Protein AF-X0TS48-F1 (afdb_monomer_lite)

pLDDT: mean 94.6, std 4.71, range [73.19, 98.44]

Secondary structure (DSSP, 8-state):
-TT-GGGHHHHHHHHHHHHHHHHGGGSSS-HHHHHHHHHHHHHTHHHHHHHHHHHHHHHHTT--S--TTHHHHHHHHHHHHHHHT--HHHHHHHH-

Foldseek 3Di:
DCPPPVNVLVVVLVVLVVVLVVCLVVDPDHSVVSNVVSVVVSVCSVVVVVVVVQVVLCVLQVHPDRDPCSVVVSVVVVVVCVVVVNDPVVVSVVND

Structure (mmCIF, N/CA/C/O backbone):
data_AF-X0TS48-F1
#
_entry.id   AF-X0TS48-F1
#
loop_
_atom_site.group_PDB
_atom_site.id
_atom_site.type_symbol
_atom_site.label_atom_id
_atom_site.label_alt_id
_atom_site.label_comp_id
_atom_site.label_asym_id
_atom_site.label_entity_id
_atom_site.label_seq_id
_atom_site.pdbx_PDB_ins_code
_atom_site.Cartn_x
_atom_site.Cartn_y
_atom_site.Cartn_z
_atom_site.occupancy
_atom_site.B_iso_or_equiv
_atom_site.auth_seq_id
_atom_site.auth_comp_id
_atom_site.auth_asym_id
_atom_site.auth_atom_id
_atom_site.pdbx_PDB_model_num
ATOM 1 N N . GLY A 1 1 ? 11.225 -6.741 11.161 1.00 91.06 1 GLY A N 1
ATOM 2 C CA . GLY A 1 1 ? 11.814 -7.721 10.216 1.00 91.06 1 GLY A CA 1
ATOM 3 C C . GLY A 1 1 ? 11.644 -7.251 8.778 1.00 91.06 1 GLY A C 1
ATOM 4 O O . GLY A 1 1 ? 10.772 -6.423 8.540 1.00 91.06 1 GLY A O 1
ATOM 5 N N . ARG A 1 2 ? 12.440 -7.762 7.821 1.00 91.62 2 ARG A N 1
ATOM 6 C CA . ARG A 1 2 ? 12.416 -7.328 6.401 1.00 91.62 2 ARG A CA 1
ATOM 7 C C . ARG A 1 2 ? 11.011 -7.344 5.787 1.00 91.62 2 ARG A C 1
ATOM 9 O O . ARG A 1 2 ? 10.644 -6.392 5.119 1.00 91.62 2 ARG A O 1
ATOM 16 N N . TYR A 1 3 ? 10.223 -8.375 6.081 1.00 96.38 3 TYR A N 1
ATOM 17 C CA . TYR A 1 3 ? 8.866 -8.561 5.552 1.00 96.38 3 TYR A CA 1
ATOM 18 C C . TYR A 1 3 ? 7.761 -8.281 6.586 1.00 96.38 3 TYR A C 1
ATOM 20 O O . TYR A 1 3 ? 6.680 -8.857 6.517 1.00 96.38 3 TYR A O 1
ATOM 28 N N . ALA A 1 4 ? 8.033 -7.422 7.576 1.00 96.62 4 ALA A N 1
ATOM 29 C CA . ALA A 1 4 ? 6.996 -6.946 8.494 1.00 96.62 4 ALA A CA 1
ATOM 30 C C . ALA A 1 4 ? 5.914 -6.162 7.732 1.00 96.62 4 ALA A C 1
ATOM 32 O O . ALA A 1 4 ? 6.221 -5.556 6.709 1.00 96.62 4 ALA A O 1
ATOM 33 N N . PHE A 1 5 ? 4.684 -6.135 8.256 1.00 93.56 5 PHE A N 1
ATOM 34 C CA . PHE A 1 5 ? 3.525 -5.492 7.621 1.00 93.56 5 PHE A CA 1
ATOM 35 C C . PHE A 1 5 ? 3.826 -4.073 7.108 1.00 93.56 5 PHE A C 1
ATOM 37 O O . PHE A 1 5 ? 3.711 -3.816 5.913 1.00 93.56 5 PHE A O 1
ATOM 44 N N . GLN A 1 6 ? 4.356 -3.202 7.973 1.00 93.56 6 GLN A N 1
ATOM 45 C CA . GLN A 1 6 ? 4.733 -1.824 7.621 1.00 93.56 6 GLN A CA 1
ATOM 46 C C . GLN A 1 6 ? 5.796 -1.707 6.509 1.00 93.56 6 GLN A C 1
ATOM 48 O O . GLN A 1 6 ? 5.868 -0.693 5.826 1.00 93.56 6 GLN A O 1
ATOM 53 N N . ASN A 1 7 ? 6.614 -2.744 6.296 1.00 96.38 7 ASN A N 1
ATOM 54 C CA . ASN A 1 7 ? 7.689 -2.738 5.299 1.00 96.38 7 ASN A CA 1
ATOM 55 C C . ASN A 1 7 ? 7.239 -3.257 3.929 1.00 96.38 7 ASN A C 1
ATOM 57 O O . ASN A 1 7 ? 7.969 -3.104 2.948 1.00 96.38 7 ASN A O 1
ATOM 61 N N . GLN A 1 8 ? 6.063 -3.885 3.836 1.00 97.62 8 GLN A N 1
ATOM 62 C CA . GLN A 1 8 ? 5.578 -4.486 2.593 1.00 97.62 8 GLN A CA 1
ATOM 63 C C . GLN A 1 8 ? 5.503 -3.498 1.412 1.00 97.62 8 GLN A C 1
ATOM 65 O O . GLN A 1 8 ? 5.904 -3.899 0.315 1.00 97.62 8 GLN A O 1
ATOM 70 N N . PRO A 1 9 ? 5.093 -2.220 1.576 1.00 97.12 9 PRO A N 1
ATOM 71 C CA . PRO A 1 9 ? 5.056 -1.266 0.463 1.00 97.12 9 PRO A CA 1
ATOM 72 C C . PRO A 1 9 ? 6.449 -0.975 -0.109 1.00 97.12 9 PRO A C 1
ATOM 74 O O . PRO A 1 9 ? 6.662 -1.087 -1.315 1.00 97.12 9 PRO A O 1
ATOM 77 N N . SER A 1 10 ? 7.429 -0.706 0.759 1.00 96.19 10 SER A N 1
ATOM 78 C CA . SER A 1 10 ? 8.820 -0.464 0.349 1.00 96.19 10 SER A CA 1
ATOM 79 C C . SER A 1 10 ? 9.434 -1.693 -0.332 1.00 96.19 10 SER A C 1
ATOM 81 O O . SER A 1 10 ? 10.061 -1.586 -1.386 1.00 96.19 10 SER A O 1
ATOM 83 N N . ILE A 1 11 ? 9.193 -2.887 0.220 1.00 98.00 11 ILE A N 1
ATOM 84 C CA . ILE A 1 11 ? 9.648 -4.146 -0.381 1.00 98.00 11 ILE A CA 1
ATOM 85 C C . ILE A 1 11 ? 8.991 -4.384 -1.746 1.00 98.00 11 ILE A C 1
ATOM 87 O O . ILE A 1 11 ? 9.651 -4.874 -2.661 1.00 98.00 11 ILE A O 1
ATOM 91 N N . THR A 1 12 ? 7.719 -4.018 -1.909 1.00 98.00 12 THR A N 1
ATOM 92 C CA . THR A 1 12 ? 7.017 -4.119 -3.195 1.00 98.00 12 THR A CA 1
ATOM 93 C C . THR A 1 12 ? 7.672 -3.226 -4.242 1.00 98.00 12 THR A C 1
ATOM 95 O O . THR A 1 12 ? 7.993 -3.713 -5.324 1.00 98.00 12 THR A O 1
ATOM 98 N N . GLN A 1 13 ? 7.961 -1.962 -3.918 1.00 97.88 13 GLN A N 1
ATOM 99 C CA . GLN A 1 13 ? 8.672 -1.061 -4.830 1.00 97.88 13 GLN A CA 1
ATOM 100 C C . GLN A 1 13 ? 10.058 -1.603 -5.202 1.00 97.88 13 GLN A C 1
ATOM 102 O O . GLN A 1 13 ? 10.442 -1.591 -6.370 1.00 97.88 13 GLN A O 1
ATOM 107 N N . TRP A 1 14 ? 10.789 -2.146 -4.224 1.00 97.81 14 TRP A N 1
ATOM 108 C CA . TRP A 1 14 ? 12.094 -2.758 -4.463 1.00 97.81 14 TRP A CA 1
ATOM 109 C C . TRP A 1 14 ? 12.001 -3.964 -5.412 1.00 97.81 14 TRP A C 1
ATOM 111 O O . TRP A 1 14 ? 12.789 -4.082 -6.350 1.00 97.81 14 TRP A O 1
ATOM 121 N N . ASN A 1 15 ? 11.007 -4.836 -5.223 1.00 98.38 15 ASN A N 1
ATOM 122 C CA . ASN A 1 15 ? 10.763 -5.973 -6.113 1.00 98.38 15 ASN A CA 1
ATOM 123 C C . ASN A 1 15 ? 10.387 -5.518 -7.533 1.00 98.38 15 ASN A C 1
ATOM 125 O O . ASN A 1 15 ? 10.852 -6.113 -8.504 1.00 98.38 15 ASN A O 1
ATOM 129 N N . LEU A 1 16 ? 9.591 -4.453 -7.667 1.00 98.31 16 LEU A N 1
ATOM 130 C CA . LEU A 1 16 ? 9.254 -3.868 -8.969 1.00 98.31 16 LEU A CA 1
ATOM 131 C C . LEU A 1 16 ? 10.494 -3.313 -9.680 1.00 98.31 16 LEU A C 1
ATOM 133 O O . LEU A 1 16 ? 10.615 -3.485 -10.889 1.00 98.31 16 LEU A O 1
ATOM 137 N N . ALA A 1 17 ? 11.444 -2.726 -8.949 1.00 98.00 17 ALA A N 1
ATOM 138 C CA . ALA A 1 17 ? 12.715 -2.289 -9.524 1.00 98.00 17 ALA A CA 1
ATOM 139 C C . ALA A 1 17 ? 13.554 -3.471 -10.041 1.00 98.00 17 ALA A C 1
ATOM 141 O O . ALA A 1 17 ? 14.084 -3.413 -11.147 1.00 98.00 17 ALA A O 1
ATOM 142 N N . ARG A 1 18 ? 13.622 -4.581 -9.290 1.00 98.31 18 ARG A N 1
ATOM 143 C CA . ARG A 1 18 ? 14.283 -5.816 -9.761 1.00 98.31 18 ARG A CA 1
ATOM 144 C C . ARG A 1 18 ? 13.615 -6.402 -11.006 1.00 98.31 18 ARG A C 1
ATOM 146 O O . ARG A 1 18 ? 14.305 -6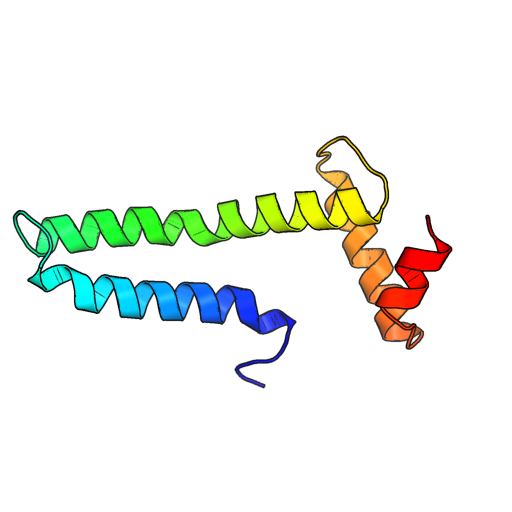.912 -11.884 1.00 98.31 18 ARG A O 1
ATOM 153 N N . LEU A 1 19 ? 12.286 -6.331 -11.088 1.00 98.00 19 LEU A N 1
ATOM 154 C CA . LEU A 1 19 ? 11.551 -6.728 -12.288 1.00 98.00 19 LEU A CA 1
ATOM 155 C C . LEU A 1 19 ? 11.876 -5.800 -13.464 1.00 98.00 19 LEU A C 1
ATOM 157 O O . LEU A 1 19 ? 12.182 -6.283 -14.543 1.00 98.00 19 LEU A O 1
ATOM 161 N N . ALA A 1 20 ? 11.860 -4.484 -13.264 1.00 97.56 20 ALA A N 1
ATOM 162 C CA . ALA A 1 20 ? 12.190 -3.524 -14.312 1.00 97.56 20 ALA A CA 1
ATOM 163 C C . ALA A 1 20 ? 13.590 -3.763 -14.902 1.00 97.56 20 ALA A C 1
ATOM 165 O O . ALA A 1 20 ? 13.746 -3.771 -16.119 1.00 97.56 20 ALA A O 1
ATOM 166 N N . GLU A 1 21 ? 14.585 -4.042 -14.057 1.00 96.75 21 GLU A N 1
ATOM 167 C CA . GLU A 1 21 ? 15.951 -4.373 -14.485 1.00 96.75 21 GLU A CA 1
ATOM 168 C C . GLU A 1 21 ? 16.005 -5.580 -15.426 1.00 96.75 21 GLU A C 1
ATOM 170 O O . GLU A 1 21 ? 16.711 -5.541 -16.435 1.00 96.75 21 GLU A O 1
ATOM 175 N N . SER A 1 22 ? 15.240 -6.640 -15.142 1.00 97.06 22 SER A N 1
ATOM 176 C CA . SER A 1 22 ? 15.220 -7.833 -15.998 1.00 97.06 22 SER A CA 1
ATOM 177 C C . SER A 1 22 ? 14.519 -7.591 -17.338 1.00 97.06 22 SER A C 1
ATOM 179 O O . SER A 1 22 ? 14.817 -8.271 -18.320 1.00 97.06 22 SER A O 1
ATOM 181 N N . LEU A 1 23 ? 13.632 -6.594 -17.403 1.00 97.00 23 LEU A N 1
ATOM 182 C CA . LEU A 1 23 ? 12.896 -6.226 -18.610 1.00 97.00 23 LEU A CA 1
ATOM 183 C C . LEU A 1 23 ? 13.695 -5.322 -19.560 1.00 97.00 23 LEU A C 1
ATOM 185 O O . LEU A 1 23 ? 13.334 -5.229 -20.732 1.00 97.00 23 LEU A O 1
ATOM 189 N N . VAL A 1 24 ? 14.787 -4.691 -19.106 1.00 96.88 24 VAL A N 1
ATOM 190 C CA . VAL A 1 24 ? 15.582 -3.749 -19.925 1.00 96.88 24 VAL A CA 1
ATOM 191 C C . VAL A 1 24 ? 16.072 -4.394 -21.223 1.00 96.88 24 VAL A C 1
ATOM 193 O O . VAL A 1 24 ? 16.002 -3.775 -22.279 1.00 96.88 24 VAL A O 1
ATOM 196 N N . GLN A 1 25 ? 16.530 -5.647 -21.170 1.00 93.75 25 GLN A N 1
ATOM 197 C CA . GLN A 1 25 ? 17.124 -6.331 -22.328 1.00 93.75 25 GLN A CA 1
ATOM 198 C C . GLN A 1 25 ? 16.109 -6.723 -23.410 1.00 93.75 25 GLN A C 1
ATOM 200 O O . GLN A 1 25 ? 16.495 -6.989 -24.544 1.00 93.75 25 GLN A O 1
ATOM 205 N N . ILE A 1 26 ? 14.821 -6.786 -23.062 1.00 95.62 26 ILE A N 1
ATOM 206 C CA . ILE A 1 26 ? 13.743 -7.161 -23.990 1.00 95.62 26 ILE A CA 1
ATOM 207 C C . ILE A 1 26 ? 12.853 -5.973 -24.363 1.00 95.62 26 ILE A C 1
ATOM 209 O O . ILE A 1 26 ? 11.937 -6.117 -25.173 1.00 95.62 26 ILE A O 1
ATOM 213 N N . ALA A 1 27 ? 13.093 -4.806 -23.763 1.00 93.88 27 ALA A N 1
ATOM 214 C CA . ALA A 1 27 ? 12.362 -3.594 -24.072 1.00 93.88 27 ALA A CA 1
ATOM 215 C C . ALA A 1 27 ? 12.716 -3.104 -25.490 1.00 93.88 27 ALA A C 1
ATOM 217 O O . ALA A 1 27 ? 13.881 -3.137 -25.887 1.00 93.88 27 ALA A O 1
ATOM 218 N N . PRO A 1 28 ? 11.733 -2.636 -26.277 1.00 91.38 28 PRO A N 1
ATOM 219 C CA . PRO A 1 28 ? 12.000 -2.103 -27.606 1.00 91.38 28 PRO A CA 1
ATOM 220 C C . PRO A 1 28 ? 12.759 -0.768 -27.526 1.00 91.38 28 PRO A C 1
ATOM 222 O O . PRO A 1 28 ? 12.376 0.120 -26.763 1.00 91.38 28 PRO A O 1
ATOM 225 N N . GLY A 1 29 ? 13.773 -0.593 -28.378 1.00 91.56 29 GLY A N 1
ATOM 226 C CA . GLY A 1 29 ? 14.575 0.636 -28.466 1.00 91.56 29 GLY A CA 1
ATOM 227 C C . GLY A 1 29 ? 15.951 0.513 -27.807 1.00 91.56 29 GLY A C 1
ATOM 228 O O . GLY A 1 29 ? 16.482 -0.588 -27.677 1.00 91.56 29 GLY A O 1
ATOM 229 N N . ASN A 1 30 ? 16.550 1.649 -27.436 1.00 92.44 30 ASN A N 1
ATOM 230 C CA . ASN A 1 30 ? 17.813 1.674 -26.697 1.00 92.44 30 ASN A CA 1
ATOM 231 C C . ASN A 1 30 ? 17.561 1.257 -25.227 1.00 92.44 30 ASN A C 1
ATOM 233 O O . ASN A 1 30 ? 16.653 1.809 -24.597 1.00 92.44 30 ASN A O 1
ATOM 237 N N . PRO A 1 31 ? 18.355 0.330 -24.654 1.00 92.62 31 PRO A N 1
ATOM 238 C CA . PRO A 1 31 ? 18.328 0.005 -23.228 1.00 92.62 31 PRO A CA 1
ATOM 239 C C . PRO A 1 31 ? 18.330 1.217 -22.285 1.00 92.62 31 PRO A C 1
ATOM 241 O O . PRO A 1 31 ? 17.627 1.202 -21.279 1.00 92.62 31 PRO A O 1
ATOM 244 N N . GLU A 1 32 ? 19.074 2.276 -22.603 1.00 93.44 32 GLU A N 1
ATOM 245 C CA . GLU A 1 32 ? 19.147 3.496 -21.784 1.00 93.44 32 GLU A CA 1
ATOM 246 C C . GLU A 1 32 ? 17.791 4.217 -21.715 1.00 93.44 32 GLU A C 1
ATOM 248 O O . GLU A 1 32 ? 17.353 4.617 -20.633 1.00 93.44 32 GLU A O 1
ATOM 253 N N . ASP A 1 33 ? 17.073 4.289 -22.841 1.00 94.94 33 ASP A N 1
ATOM 254 C CA . ASP A 1 33 ? 15.722 4.858 -22.899 1.00 94.94 33 ASP A CA 1
ATOM 255 C C . ASP A 1 33 ? 14.731 4.015 -22.083 1.00 94.94 33 ASP A C 1
ATOM 257 O O . ASP A 1 33 ? 13.811 4.546 -21.455 1.00 94.94 33 ASP A O 1
ATOM 261 N N . ALA A 1 34 ? 14.899 2.687 -22.091 1.00 95.94 34 ALA A N 1
ATOM 262 C CA . ALA A 1 34 ? 14.065 1.775 -21.314 1.00 95.94 34 ALA A CA 1
ATOM 263 C C . ALA A 1 34 ? 14.283 1.954 -19.806 1.00 95.94 34 ALA A C 1
ATOM 265 O O . ALA A 1 34 ? 13.306 2.001 -19.057 1.00 95.94 34 ALA A O 1
ATOM 266 N N . VAL A 1 35 ? 15.537 2.119 -19.364 1.00 96.88 35 VAL A N 1
ATOM 267 C CA . VAL A 1 35 ? 15.852 2.424 -17.958 1.00 96.88 35 VAL A CA 1
ATOM 268 C C . VAL A 1 35 ? 15.164 3.715 -17.528 1.00 96.88 35 VAL A C 1
ATOM 270 O O . VAL A 1 35 ? 14.472 3.704 -16.512 1.00 96.88 35 VAL A O 1
ATOM 273 N N . GLY A 1 36 ? 15.290 4.794 -18.310 1.00 96.69 36 GLY A N 1
ATOM 274 C CA . GLY A 1 36 ? 14.644 6.076 -18.005 1.00 96.69 36 GLY A CA 1
ATOM 275 C C . GLY A 1 36 ? 13.132 5.936 -17.808 1.00 96.69 36 GLY A C 1
ATOM 276 O O . GLY A 1 36 ? 12.604 6.296 -16.758 1.00 96.69 36 GLY A O 1
ATOM 277 N N . LYS A 1 37 ? 12.444 5.294 -18.761 1.00 96.69 37 LYS A N 1
ATOM 278 C CA . LYS A 1 37 ? 10.993 5.045 -18.681 1.00 96.69 37 LYS A CA 1
ATOM 279 C C . LYS A 1 37 ? 10.599 4.206 -17.468 1.00 96.69 37 LYS A C 1
ATOM 281 O O . LYS A 1 37 ? 9.572 4.460 -16.843 1.00 96.69 37 LYS A O 1
ATOM 286 N N . PHE A 1 38 ? 11.373 3.174 -17.141 1.00 97.69 38 PHE A N 1
ATOM 287 C CA . PHE A 1 38 ? 11.073 2.334 -15.986 1.00 97.69 38 PHE A CA 1
ATOM 288 C C . PHE A 1 38 ? 11.271 3.072 -14.666 1.00 97.69 38 PHE A C 1
ATOM 290 O O . PHE A 1 38 ? 10.451 2.896 -13.767 1.00 97.69 38 PHE A O 1
ATOM 297 N N . VAL A 1 39 ? 12.300 3.916 -14.552 1.00 97.56 39 VAL A N 1
ATOM 298 C CA . VAL A 1 39 ? 12.496 4.781 -13.380 1.00 97.56 39 VAL A CA 1
ATOM 299 C C . VAL A 1 39 ? 11.302 5.717 -13.210 1.00 97.56 39 VAL A C 1
ATOM 301 O O . VAL A 1 39 ? 10.694 5.704 -12.142 1.00 97.56 39 VAL A O 1
ATOM 304 N N . GLU A 1 40 ? 10.884 6.419 -14.268 1.00 97.62 40 GLU A N 1
ATOM 305 C CA . GLU A 1 40 ? 9.709 7.305 -14.232 1.00 97.62 40 GLU A CA 1
ATOM 306 C C . GLU A 1 40 ? 8.445 6.564 -13.762 1.00 97.62 40 GLU A C 1
ATOM 308 O O . GLU A 1 40 ? 7.694 7.057 -12.921 1.00 97.62 40 GLU A O 1
ATOM 313 N N . ILE A 1 41 ? 8.215 5.339 -14.250 1.00 97.25 41 ILE A N 1
ATOM 314 C CA . 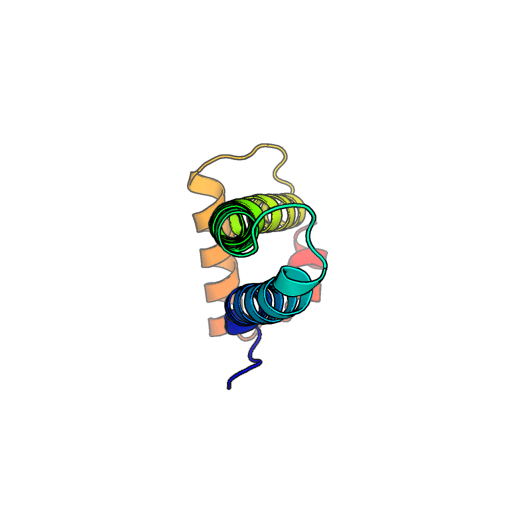ILE A 1 41 ? 7.083 4.507 -13.816 1.00 97.25 41 ILE A CA 1
ATOM 315 C C . ILE A 1 41 ? 7.210 4.125 -12.333 1.00 97.25 41 ILE A C 1
ATOM 317 O O . ILE A 1 41 ? 6.225 4.211 -11.594 1.00 97.25 41 ILE A O 1
ATOM 321 N N . LEU A 1 42 ? 8.393 3.704 -11.878 1.00 98.00 42 LEU A N 1
ATOM 322 C CA . LEU A 1 42 ? 8.643 3.292 -10.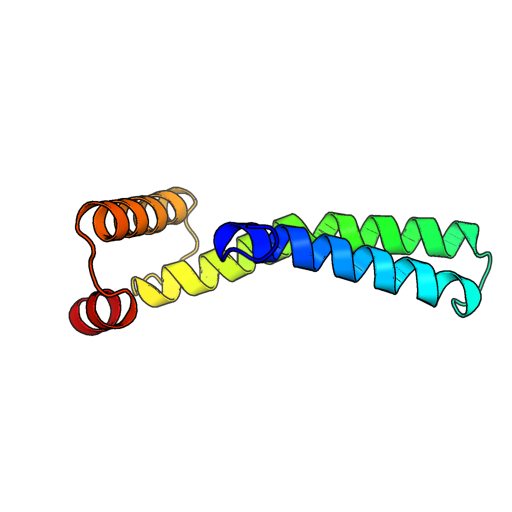491 1.00 98.00 42 LEU A CA 1
ATOM 323 C C . LEU A 1 42 ? 8.513 4.452 -9.497 1.00 98.00 42 LEU A C 1
ATOM 325 O O . LEU A 1 42 ? 8.072 4.234 -8.365 1.00 98.00 42 LEU A O 1
ATOM 329 N N . GLU A 1 43 ? 8.843 5.675 -9.909 1.00 97.75 43 GLU A N 1
ATOM 330 C CA . GLU A 1 43 ? 8.659 6.892 -9.111 1.00 97.75 43 GLU A CA 1
ATOM 331 C C . GLU A 1 43 ? 7.176 7.175 -8.827 1.00 97.75 43 GLU A C 1
ATOM 333 O O . GLU A 1 43 ? 6.834 7.719 -7.775 1.00 97.75 43 GLU A O 1
ATOM 338 N N . THR A 1 44 ? 6.260 6.707 -9.685 1.00 98.00 44 THR A N 1
ATOM 339 C CA . THR A 1 44 ? 4.812 6.824 -9.433 1.00 98.00 44 THR A CA 1
ATOM 340 C C . THR A 1 44 ? 4.286 5.878 -8.350 1.00 98.00 44 THR A C 1
ATOM 342 O O . THR A 1 44 ? 3.131 6.001 -7.939 1.00 98.00 44 THR A O 1
ATOM 345 N N . PHE A 1 45 ? 5.087 4.914 -7.878 1.00 98.19 45 PHE A N 1
ATOM 346 C CA . PHE A 1 45 ? 4.604 3.880 -6.964 1.00 98.19 45 PHE A CA 1
ATOM 347 C C . PHE A 1 45 ? 4.110 4.453 -5.632 1.00 98.19 45 PHE A C 1
ATOM 349 O O . PHE A 1 45 ? 3.009 4.098 -5.217 1.00 98.19 45 PHE A O 1
ATOM 356 N N . SER A 1 46 ? 4.879 5.341 -4.983 1.00 96.06 46 SER A N 1
ATOM 357 C CA . SER A 1 46 ? 4.532 5.852 -3.641 1.00 96.06 46 SER A CA 1
ATOM 358 C C . SER A 1 46 ? 3.181 6.559 -3.650 1.00 96.06 46 SER A C 1
ATOM 360 O O . SER A 1 46 ? 2.281 6.188 -2.902 1.00 96.06 46 SER A O 1
ATOM 362 N N . SER A 1 47 ? 2.988 7.494 -4.585 1.00 96.12 47 SER A N 1
ATOM 363 C CA . SER A 1 47 ? 1.743 8.259 -4.694 1.00 96.12 47 SER A CA 1
ATOM 364 C C . SER A 1 47 ? 0.544 7.379 -5.060 1.00 96.12 47 SER A C 1
ATOM 366 O O . SER A 1 47 ? -0.562 7.586 -4.558 1.00 96.12 47 SER A O 1
ATOM 368 N N . ARG A 1 48 ? 0.742 6.354 -5.902 1.00 97.19 48 ARG A N 1
ATOM 369 C CA . ARG A 1 48 ? -0.305 5.370 -6.215 1.00 97.19 48 ARG A CA 1
ATOM 370 C C . ARG A 1 48 ? -0.652 4.522 -4.999 1.00 97.19 48 ARG A C 1
ATOM 372 O O . ARG A 1 48 ? -1.835 4.337 -4.726 1.00 97.19 48 ARG A O 1
ATOM 379 N N . TYR A 1 49 ? 0.352 4.013 -4.291 1.00 97.12 49 TYR A N 1
ATOM 380 C CA . TYR A 1 49 ? 0.158 3.223 -3.083 1.00 97.12 49 TYR A CA 1
ATOM 381 C C . TYR A 1 49 ? -0.599 4.029 -2.024 1.00 97.12 49 TYR A C 1
ATOM 383 O O . TYR A 1 49 ? -1.647 3.578 -1.574 1.00 97.12 49 TYR A O 1
ATOM 391 N N . GLU A 1 50 ? -0.136 5.237 -1.700 1.00 93.62 50 GLU A N 1
ATOM 392 C CA . GLU A 1 50 ? -0.769 6.131 -0.722 1.00 93.62 50 GLU A CA 1
ATOM 393 C C . GLU A 1 50 ? -2.227 6.423 -1.083 1.00 93.62 50 GLU A C 1
ATOM 395 O O . GLU A 1 50 ? -3.115 6.280 -0.244 1.00 93.62 50 GLU A O 1
ATOM 400 N N . LYS A 1 51 ? -2.505 6.736 -2.357 1.00 93.69 51 LYS A N 1
ATOM 401 C CA . LYS A 1 51 ? -3.872 6.973 -2.836 1.00 93.69 51 LYS A CA 1
ATOM 402 C C . LYS A 1 51 ? -4.785 5.770 -2.598 1.00 93.69 51 LYS A C 1
ATOM 404 O O . LYS A 1 51 ? -5.885 5.931 -2.074 1.00 93.69 51 LYS A O 1
ATOM 409 N N . TYR A 1 52 ? -4.374 4.572 -3.014 1.00 95.12 52 TYR A N 1
ATOM 410 C CA . TYR A 1 52 ? -5.220 3.380 -2.875 1.00 95.12 52 TYR A CA 1
ATOM 411 C C . TYR A 1 52 ? -5.301 2.874 -1.435 1.00 95.12 52 TYR A C 1
ATOM 413 O O . TYR A 1 52 ? -6.346 2.361 -1.036 1.00 95.12 52 TYR A O 1
ATOM 421 N N . PHE A 1 53 ? -4.245 3.066 -0.645 1.00 94.62 53 PHE A N 1
ATOM 422 C CA . PHE A 1 53 ? -4.270 2.829 0.791 1.00 94.62 53 PHE A CA 1
ATOM 423 C C . PHE A 1 53 ? -5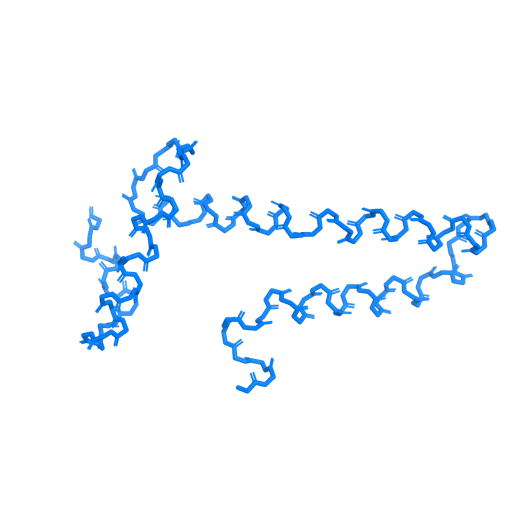.318 3.718 1.466 1.00 94.62 53 PHE A C 1
ATOM 425 O O . PHE A 1 53 ? -6.165 3.199 2.189 1.00 94.62 53 PHE A O 1
ATOM 432 N N . GLN A 1 54 ? -5.334 5.020 1.157 1.00 93.38 54 GLN A N 1
ATOM 433 C CA . GLN A 1 54 ? -6.311 5.954 1.718 1.00 93.38 54 GLN A CA 1
ATOM 434 C C . GLN A 1 54 ? -7.746 5.608 1.307 1.00 93.38 54 GLN A C 1
ATOM 436 O O . GLN A 1 54 ? -8.642 5.639 2.140 1.00 93.38 54 GLN A O 1
ATOM 441 N N . ILE A 1 55 ? -7.972 5.222 0.046 1.00 94.06 55 ILE A N 1
ATOM 442 C CA . ILE A 1 55 ? -9.294 4.763 -0.412 1.00 94.06 55 ILE A CA 1
ATOM 443 C C . ILE A 1 55 ? -9.770 3.562 0.419 1.00 94.06 55 ILE A C 1
ATOM 445 O O . ILE A 1 55 ? -10.919 3.527 0.855 1.00 94.06 55 ILE A O 1
ATOM 449 N N . GLY A 1 56 ? -8.891 2.585 0.663 1.00 94.31 56 GLY A N 1
ATOM 450 C CA . GLY A 1 56 ? -9.211 1.421 1.490 1.00 94.31 56 GLY A CA 1
ATOM 451 C C . GLY A 1 56 ? -9.451 1.774 2.960 1.00 94.31 56 GLY A C 1
ATOM 452 O O . GLY A 1 56 ? -10.386 1.255 3.567 1.00 94.31 56 GLY A O 1
ATOM 453 N N . ALA A 1 57 ? -8.635 2.667 3.520 1.00 94.19 57 ALA A N 1
ATOM 454 C CA . ALA A 1 57 ? -8.779 3.176 4.880 1.00 94.19 57 ALA A CA 1
ATOM 455 C C . ALA A 1 57 ? -10.118 3.905 5.076 1.00 94.19 57 ALA A C 1
ATOM 457 O O . ALA A 1 57 ? -10.872 3.571 5.988 1.00 94.19 57 ALA A O 1
ATOM 458 N N . ASN A 1 58 ? -10.464 4.821 4.171 1.00 93.88 58 ASN A N 1
ATOM 459 C CA . ASN A 1 58 ? -11.724 5.564 4.204 1.00 93.88 58 ASN A CA 1
ATOM 460 C C . ASN A 1 58 ? -12.930 4.633 4.092 1.00 93.88 58 ASN A C 1
ATOM 462 O O . ASN A 1 58 ? -13.863 4.743 4.884 1.00 93.88 58 ASN A O 1
ATOM 466 N N . ALA A 1 59 ? -12.878 3.652 3.187 1.00 94.06 59 ALA A N 1
ATOM 467 C CA . ALA A 1 59 ? -13.940 2.660 3.055 1.00 94.06 59 ALA A CA 1
ATOM 468 C C . ALA A 1 59 ? -14.168 1.864 4.353 1.00 94.06 59 ALA A C 1
ATOM 470 O O . ALA A 1 59 ? -15.310 1.555 4.683 1.00 94.06 59 ALA A O 1
ATOM 471 N N . LYS A 1 60 ? -13.107 1.567 5.117 1.00 94.75 60 LYS A N 1
ATOM 472 C CA . LYS A 1 60 ? -13.217 0.906 6.429 1.00 94.75 60 LYS A CA 1
ATOM 473 C C . LYS A 1 60 ? -13.845 1.785 7.511 1.00 94.75 60 LYS A C 1
ATOM 475 O O . LYS A 1 60 ? -14.413 1.249 8.453 1.00 94.75 60 LYS A O 1
ATOM 480 N N . LEU A 1 61 ? -13.737 3.104 7.376 1.00 94.06 61 LEU A N 1
ATOM 481 C CA . LEU A 1 61 ? -14.332 4.091 8.280 1.00 94.06 61 LEU A CA 1
ATOM 482 C C . LEU A 1 61 ? -15.732 4.549 7.831 1.00 94.06 61 LEU A C 1
ATOM 484 O O . LEU A 1 61 ? -16.330 5.400 8.481 1.00 94.06 61 LEU A O 1
ATOM 488 N N . GLY A 1 62 ? -16.248 4.034 6.708 1.00 93.12 62 GLY A N 1
ATOM 489 C CA . GLY A 1 62 ? -17.510 4.494 6.121 1.00 93.12 62 GLY A CA 1
ATOM 490 C C . GLY A 1 62 ? -17.434 5.876 5.452 1.00 93.12 62 GLY A C 1
ATOM 491 O O . GLY A 1 62 ? -18.469 6.459 5.137 1.00 93.12 62 GLY A O 1
ATOM 492 N N . LEU A 1 63 ? -16.230 6.406 5.211 1.00 91.56 63 LEU A N 1
ATOM 493 C CA . LEU A 1 63 ? -16.009 7.703 4.570 1.00 91.56 63 LEU A CA 1
ATOM 494 C C . LEU A 1 63 ? -16.045 7.564 3.041 1.00 91.56 63 LEU A C 1
ATOM 496 O O . LEU A 1 63 ? -15.365 6.714 2.462 1.00 91.56 63 LEU A O 1
ATOM 500 N N . THR A 1 64 ? -16.831 8.411 2.371 1.00 86.25 64 THR A N 1
ATOM 501 C CA . THR A 1 64 ? -17.026 8.366 0.907 1.00 86.25 64 THR A CA 1
ATOM 502 C C . THR A 1 64 ? -16.237 9.424 0.139 1.00 86.25 64 THR A C 1
ATOM 504 O O . THR A 1 64 ? -16.168 9.366 -1.089 1.00 86.25 64 THR A O 1
ATOM 507 N N . THR A 1 65 ? -15.671 10.409 0.835 1.00 82.69 65 THR A N 1
ATOM 508 C CA . THR A 1 65 ? -14.811 11.454 0.267 1.00 82.69 65 THR A CA 1
ATOM 509 C C . THR A 1 65 ? -13.342 11.148 0.558 1.00 82.69 65 THR A C 1
ATOM 511 O O . THR A 1 65 ? -13.027 10.256 1.341 1.00 82.69 65 THR A O 1
ATOM 514 N N . LEU A 1 66 ? -12.437 11.816 -0.162 1.00 78.38 66 LEU A N 1
ATOM 515 C CA . LEU A 1 66 ? -10.998 11.791 0.105 1.00 78.38 66 LEU A CA 1
ATOM 516 C C . LEU A 1 66 ? -10.610 13.176 0.609 1.00 78.38 66 LEU A C 1
ATOM 518 O O . LEU A 1 66 ? -10.307 14.063 -0.192 1.00 78.38 66 LEU A O 1
ATOM 522 N N . GLU A 1 67 ? -10.658 13.358 1.921 1.00 84.94 67 GLU A N 1
ATOM 523 C CA . GLU A 1 67 ? -10.206 14.576 2.581 1.00 84.94 67 GLU A CA 1
ATOM 524 C C . GLU A 1 67 ? -8.807 14.346 3.156 1.00 84.94 67 GLU A C 1
ATOM 526 O O . GLU A 1 67 ? -8.398 13.223 3.462 1.00 84.94 67 GLU A O 1
ATOM 531 N N . LYS A 1 68 ? -8.004 15.410 3.232 1.00 73.19 68 LYS A N 1
ATOM 532 C CA . LYS A 1 68 ? -6.595 15.288 3.634 1.00 73.19 68 LYS A CA 1
ATOM 533 C C . LYS A 1 68 ? -6.491 14.830 5.092 1.00 73.19 68 LYS A C 1
ATOM 535 O O . LYS A 1 68 ? -5.580 14.088 5.463 1.00 73.19 68 LYS A O 1
ATOM 540 N N . GLU A 1 69 ? -7.448 15.271 5.890 1.00 79.81 69 GLU A N 1
ATOM 541 C CA . GLU A 1 69 ? -7.589 15.043 7.316 1.00 79.81 69 GLU A CA 1
ATOM 542 C C . GLU A 1 69 ? -7.984 1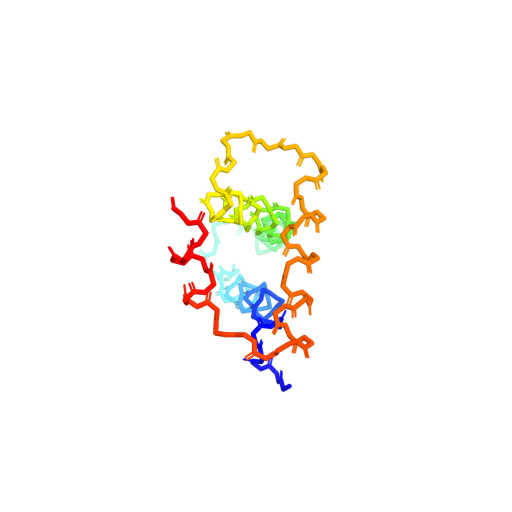3.588 7.643 1.00 79.81 69 GLU A C 1
ATOM 544 O O . GLU A 1 69 ? -7.623 13.096 8.711 1.00 79.81 69 GLU A O 1
ATOM 549 N N . ASP A 1 70 ? -8.613 12.856 6.713 1.00 81.62 70 ASP A N 1
ATOM 550 C CA . ASP A 1 70 ? -9.064 11.467 6.927 1.00 81.62 70 ASP A CA 1
ATOM 551 C C . ASP A 1 70 ? -7.906 10.504 7.225 1.00 81.62 70 ASP A C 1
ATOM 553 O O . ASP A 1 70 ? -8.040 9.536 7.978 1.00 81.62 70 ASP A O 1
ATOM 557 N N . SER A 1 71 ? -6.741 10.775 6.629 1.00 83.25 71 SER A N 1
ATOM 558 C CA . SER A 1 71 ? -5.517 9.996 6.842 1.00 83.25 71 SER A CA 1
ATOM 559 C C . SER A 1 71 ? -5.102 9.963 8.313 1.00 83.25 71 SER A C 1
ATOM 561 O O . SER A 1 71 ? -4.635 8.933 8.800 1.00 83.25 71 SER A O 1
ATOM 563 N N . VAL A 1 72 ? -5.331 11.059 9.040 1.00 90.94 72 VAL A N 1
ATOM 564 C CA . VAL A 1 72 ? -4.998 11.176 10.462 1.00 90.94 72 VAL A CA 1
ATOM 565 C C . VAL A 1 72 ? -5.916 10.286 11.293 1.00 90.94 72 VAL A C 1
ATOM 567 O O . VAL A 1 72 ? -5.430 9.538 12.134 1.00 90.94 72 VAL A O 1
ATOM 570 N N . IL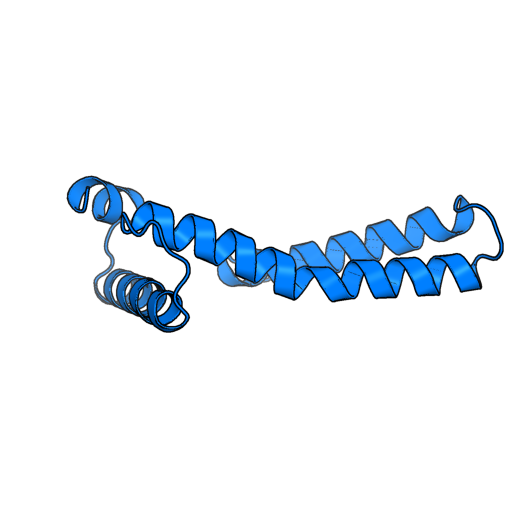E A 1 73 ? -7.220 10.282 10.995 1.00 92.56 73 ILE A N 1
ATOM 571 C CA . ILE A 1 73 ? -8.224 9.494 11.727 1.00 92.56 73 ILE A CA 1
ATOM 572 C C . ILE A 1 73 ? -7.887 8.001 11.679 1.00 92.56 73 ILE A C 1
ATOM 574 O O . ILE A 1 73 ? -7.895 7.321 12.706 1.00 92.56 73 ILE A O 1
ATOM 578 N N . TYR A 1 74 ? -7.567 7.484 10.489 1.00 94.06 74 TYR A N 1
ATOM 579 C CA . TYR A 1 74 ? -7.226 6.073 10.334 1.00 94.06 74 TYR A CA 1
ATOM 580 C C . TYR A 1 74 ? -5.940 5.708 11.087 1.00 94.06 74 TYR A C 1
ATOM 582 O O . TYR A 1 74 ? -5.892 4.679 11.759 1.00 94.06 74 TYR A O 1
ATOM 590 N N . LEU A 1 75 ? -4.905 6.550 11.008 1.00 94.38 75 LEU A N 1
ATOM 591 C CA . LEU A 1 75 ? -3.634 6.316 11.700 1.00 94.38 75 LEU A CA 1
ATOM 592 C C . LEU A 1 75 ? -3.779 6.382 13.226 1.00 94.38 75 LEU A C 1
ATOM 594 O O . LEU A 1 75 ? -3.211 5.540 13.922 1.00 94.38 75 LEU A O 1
ATOM 598 N N . ASP A 1 76 ? -4.566 7.325 13.740 1.00 95.88 76 ASP A N 1
ATOM 599 C CA . ASP A 1 76 ? -4.845 7.440 15.171 1.00 95.88 76 ASP A CA 1
ATOM 600 C C . ASP A 1 76 ? -5.619 6.220 15.685 1.00 95.88 76 ASP A C 1
ATOM 602 O O . ASP A 1 76 ? -5.275 5.672 16.734 1.00 95.88 76 ASP A O 1
ATOM 606 N N . LEU A 1 77 ? -6.603 5.724 14.924 1.00 95.88 77 LEU A N 1
ATOM 607 C CA . LEU A 1 77 ? -7.305 4.483 15.258 1.00 95.88 77 LEU A CA 1
ATOM 608 C C . LEU A 1 77 ? -6.342 3.287 15.302 1.00 95.88 77 LEU A C 1
ATOM 610 O O . LEU A 1 77 ? -6.354 2.538 16.277 1.00 95.88 77 LEU A O 1
ATOM 614 N N . LEU A 1 78 ? -5.472 3.124 14.296 1.00 96.50 78 LEU A N 1
ATOM 615 C CA . LEU A 1 78 ? -4.473 2.047 14.294 1.00 96.50 78 LEU A CA 1
ATOM 616 C C . LEU A 1 78 ? -3.547 2.117 15.511 1.00 96.50 78 LEU A C 1
ATOM 618 O O . LEU A 1 78 ? -3.230 1.081 16.093 1.00 96.50 78 LEU A O 1
ATOM 622 N N . LYS A 1 79 ? -3.145 3.325 15.916 1.00 97.38 79 LYS A N 1
ATOM 623 C CA . LYS A 1 79 ? -2.326 3.533 17.110 1.00 97.38 79 LYS A CA 1
ATOM 624 C C . LYS A 1 79 ? -3.065 3.118 18.383 1.00 97.38 79 LYS A C 1
ATOM 626 O O . LYS A 1 79 ? -2.503 2.396 19.200 1.00 97.38 79 LYS A O 1
ATOM 631 N N . ILE A 1 80 ? -4.335 3.504 18.532 1.00 97.69 80 ILE A N 1
ATOM 632 C CA . ILE A 1 80 ? -5.174 3.086 19.668 1.00 97.69 80 ILE A CA 1
ATOM 633 C C . ILE A 1 80 ? -5.309 1.558 19.705 1.00 97.69 80 ILE A C 1
ATOM 635 O O . ILE A 1 80 ? -5.216 0.957 20.777 1.00 97.69 80 ILE A O 1
ATOM 639 N N . MET A 1 81 ? -5.505 0.921 18.547 1.00 98.00 81 MET A N 1
ATOM 640 C CA . MET A 1 81 ? -5.609 -0.536 18.430 1.00 98.00 81 MET A CA 1
ATOM 641 C C . MET A 1 81 ? -4.303 -1.237 18.807 1.00 98.00 81 MET A C 1
ATOM 643 O O . MET A 1 81 ? -4.347 -2.252 19.496 1.00 98.00 81 MET A O 1
ATOM 647 N N . GLU A 1 82 ? -3.152 -0.694 18.401 1.00 97.62 82 GLU A N 1
ATOM 648 C CA . GLU A 1 82 ? -1.836 -1.197 18.800 1.00 97.62 82 GLU A CA 1
ATOM 649 C C . GLU A 1 82 ? -1.635 -1.072 20.317 1.00 97.62 82 GLU A C 1
ATOM 651 O O . GLU A 1 82 ? -1.312 -2.057 20.979 1.00 97.62 82 GLU A O 1
ATOM 656 N N . GLU A 1 83 ? -1.882 0.105 20.895 1.00 98.25 83 GLU A N 1
ATOM 657 C CA . GLU A 1 83 ? -1.709 0.357 22.333 1.00 98.25 83 GLU A CA 1
ATOM 658 C C . GLU A 1 83 ? -2.657 -0.494 23.194 1.00 98.25 83 GLU A C 1
ATOM 660 O O . GLU A 1 83 ? -2.271 -0.981 24.257 1.00 98.25 83 GLU A O 1
ATOM 665 N N . SER A 1 84 ? -3.882 -0.712 22.713 1.00 97.88 84 SER A N 1
ATOM 666 C CA . SER A 1 84 ? -4.930 -1.459 23.421 1.00 97.88 84 SER A CA 1
ATOM 667 C C . SER A 1 84 ? -4.986 -2.945 23.047 1.00 97.88 84 SER A C 1
ATOM 669 O O . SER A 1 84 ? -5.821 -3.670 23.583 1.00 97.88 84 SER A O 1
ATOM 671 N N . GLN A 1 85 ? -4.112 -3.407 22.142 1.00 97.94 85 GLN A N 1
ATOM 672 C CA . GLN A 1 85 ? -4.069 -4.783 21.626 1.00 97.94 85 GLN A CA 1
ATOM 673 C C . GLN A 1 85 ? -5.430 -5.270 21.092 1.00 97.94 85 GLN A C 1
ATOM 675 O O . GLN A 1 85 ? -5.852 -6.399 21.348 1.00 97.94 85 GLN A O 1
ATOM 680 N N . LEU A 1 86 ? -6.133 -4.400 20.363 1.00 98.19 86 LEU A N 1
ATOM 681 C CA . LEU A 1 86 ? -7.433 -4.721 19.774 1.00 98.19 86 LEU A CA 1
ATOM 682 C C . LEU A 1 86 ? -7.274 -5.612 18.541 1.00 98.19 86 LEU A C 1
ATOM 684 O O . LEU A 1 86 ? -6.327 -5.471 17.765 1.00 98.19 86 LEU A O 1
ATOM 688 N N . ASP A 1 87 ? -8.246 -6.498 18.325 1.00 98.44 87 ASP A N 1
ATOM 689 C CA . ASP A 1 87 ? -8.307 -7.277 17.093 1.00 98.44 87 ASP A CA 1
ATOM 690 C C . ASP A 1 87 ? -8.647 -6.372 15.902 1.00 98.44 87 ASP A C 1
ATOM 692 O O . ASP A 1 87 ? -9.609 -5.596 15.935 1.00 98.44 87 ASP A O 1
ATOM 696 N N . PHE A 1 88 ? -7.851 -6.476 14.835 1.00 97.50 88 PHE A N 1
ATOM 697 C CA . PHE A 1 88 ? -8.008 -5.623 13.662 1.00 97.50 88 PHE A CA 1
ATOM 698 C C . PHE A 1 88 ? -9.341 -5.838 12.954 1.00 97.50 88 PHE A C 1
ATOM 700 O O . PHE A 1 88 ? -9.990 -4.878 12.549 1.00 97.50 88 PHE A O 1
ATOM 707 N N . THR A 1 89 ? -9.743 -7.094 12.783 1.00 97.56 89 THR A N 1
ATOM 708 C CA . THR A 1 89 ? -10.943 -7.430 12.019 1.00 97.56 89 THR A CA 1
ATOM 709 C C . THR A 1 89 ? -12.184 -7.049 12.812 1.00 97.56 89 THR A C 1
ATOM 711 O O . THR A 1 89 ? -13.041 -6.340 12.290 1.00 97.56 89 THR A O 1
ATOM 714 N N . GLU A 1 90 ? -12.237 -7.450 14.080 1.00 98.12 90 GLU A N 1
ATOM 715 C CA . GLU A 1 90 ? -13.363 -7.204 14.976 1.00 98.12 90 GLU A CA 1
ATOM 716 C C . GLU A 1 90 ? -13.604 -5.707 15.190 1.00 98.12 90 GLU A C 1
ATOM 718 O O . GLU A 1 90 ? -14.744 -5.260 15.124 1.00 98.12 90 GLU A O 1
ATOM 723 N N . THR A 1 91 ? -12.544 -4.902 15.351 1.00 98.00 91 THR A N 1
ATOM 724 C CA . THR A 1 91 ? -12.683 -3.444 15.522 1.00 98.00 91 THR A CA 1
ATOM 725 C C . THR A 1 91 ? -13.449 -2.803 14.361 1.00 98.00 91 THR A C 1
ATOM 727 O O . THR A 1 91 ? -14.353 -2.003 14.590 1.00 98.00 91 THR A O 1
ATOM 730 N N . PHE A 1 92 ? -13.135 -3.172 13.113 1.00 97.06 92 PHE A N 1
ATOM 731 C CA . PHE A 1 92 ? -13.845 -2.634 11.947 1.00 97.06 92 PHE A CA 1
ATOM 732 C C . PHE A 1 92 ? -15.228 -3.260 11.736 1.00 97.06 92 PHE A C 1
ATOM 734 O O . PHE A 1 92 ? -16.098 -2.597 11.183 1.00 97.06 92 PHE A O 1
ATOM 741 N N . VAL A 1 93 ? -15.448 -4.508 12.162 1.00 97.00 93 VAL A N 1
ATOM 742 C CA . VAL A 1 93 ? -16.774 -5.149 12.112 1.00 97.00 93 VAL A CA 1
ATOM 743 C C . VAL A 1 93 ? -17.739 -4.492 13.099 1.00 97.00 93 VAL A C 1
ATOM 745 O O . VAL A 1 93 ? -18.883 -4.251 12.739 1.00 97.00 93 VAL A O 1
ATOM 748 N N . ILE A 1 94 ? -17.281 -4.171 14.313 1.00 96.56 94 ILE A N 1
ATOM 749 C CA . ILE A 1 94 ? -18.089 -3.503 15.345 1.00 96.56 94 ILE A CA 1
ATOM 750 C C . ILE A 1 94 ? -18.387 -2.037 14.984 1.00 96.56 94 ILE A C 1
ATOM 752 O O . ILE A 1 94 ? -19.409 -1.503 15.407 1.00 96.56 94 ILE A O 1
ATOM 756 N N . LEU A 1 95 ? -17.497 -1.374 14.238 1.00 94.00 95 LEU A N 1
ATOM 757 C CA . LEU A 1 95 ? -17.662 0.028 13.836 1.00 94.00 95 LEU A CA 1
ATOM 758 C C . LEU A 1 95 ? -18.759 0.240 12.771 1.00 94.00 95 LEU A C 1
ATOM 760 O O . LEU A 1 95 ? -19.295 1.345 12.685 1.00 94.00 95 LEU A O 1
ATOM 764 N N . ALA A 1 96 ? -19.039 -0.779 11.951 1.00 87.19 96 ALA A N 1
ATOM 765 C CA . ALA A 1 96 ? -19.964 -0.724 10.812 1.00 87.19 96 ALA A CA 1
ATOM 766 C C . ALA A 1 96 ? -21.442 -0.816 11.226 1.00 87.19 96 ALA A C 1
ATOM 768 O O . ALA A 1 96 ? -22.259 -0.107 10.592 1.00 87.19 96 ALA A O 1
#

Radius of gyration: 18.26 Å; chains: 1; bounding box: 39×24×52 Å

InterPro domains:
  IPR003846 Protein adenylyltransferase SelO [PF02696] (1-95)

Sequence (96 aa):
GRYAFQNQPSITQWNLARLAESLVQIAPGNPEDAVGKFVEILETFSSRYEKYFQIGANAKLGLTTLEKEDSVIYLDLLKIMEESQLDFTETFVILA

Organism: NCBI:txid412755